Protein AF-A0A913YZK3-F1 (afdb_monomer_lite)

Radius of gyration: 17.24 Å; chains: 1; bounding box: 35×58×46 Å

Structure (mmCIF, N/CA/C/O backbone):
data_AF-A0A913YZK3-F1
#
_entry.id   AF-A0A913YZK3-F1
#
loop_
_atom_site.group_PDB
_atom_site.id
_atom_site.type_symbol
_atom_site.label_atom_id
_atom_site.label_alt_id
_atom_site.label_comp_id
_atom_site.label_asym_id
_atom_site.label_entity_id
_atom_site.label_seq_id
_atom_site.pdbx_PDB_ins_code
_atom_site.Cartn_x
_atom_site.Cartn_y
_atom_site.Cartn_z
_atom_site.occupancy
_atom_site.B_iso_or_equiv
_atom_site.auth_seq_id
_atom_site.auth_comp_id
_atom_site.auth_asym_id
_atom_site.auth_atom_id
_atom_site.pdbx_PDB_model_num
ATOM 1 N N . MET A 1 1 ? -5.418 -43.910 9.757 1.00 40.75 1 MET A N 1
ATOM 2 C CA . MET A 1 1 ? -5.438 -42.718 10.631 1.00 40.75 1 MET A CA 1
ATOM 3 C C . MET A 1 1 ? -5.666 -41.509 9.746 1.00 40.75 1 MET A C 1
ATOM 5 O O . MET A 1 1 ? -4.874 -41.299 8.840 1.00 40.75 1 MET A O 1
ATOM 9 N N . THR A 1 2 ? -6.761 -40.781 9.947 1.00 45.03 2 THR A N 1
ATOM 10 C CA . THR A 1 2 ? -7.134 -39.631 9.112 1.00 45.03 2 THR A CA 1
ATOM 11 C C . THR A 1 2 ? -6.826 -38.362 9.894 1.00 45.03 2 THR A C 1
ATOM 13 O O . THR A 1 2 ? -7.430 -38.126 10.938 1.00 45.03 2 THR A O 1
ATOM 16 N N . LEU A 1 3 ? -5.855 -37.578 9.426 1.00 44.91 3 LEU A N 1
ATOM 17 C CA . LEU A 1 3 ? -5.550 -36.268 9.993 1.00 44.91 3 LEU A CA 1
ATOM 18 C C . LEU A 1 3 ? -6.554 -35.259 9.424 1.00 44.91 3 LEU A C 1
ATOM 20 O O . LEU A 1 3 ? -6.509 -34.939 8.238 1.00 44.91 3 LEU A O 1
ATOM 24 N N . LEU A 1 4 ? -7.481 -34.782 10.254 1.00 38.94 4 LEU A N 1
ATOM 25 C CA . LEU A 1 4 ? -8.390 -33.703 9.878 1.00 38.94 4 LEU A CA 1
ATOM 26 C C . LEU A 1 4 ? -7.681 -32.362 10.112 1.00 38.94 4 LEU A C 1
ATOM 28 O O . LEU A 1 4 ? -7.715 -31.822 11.216 1.00 38.94 4 LEU A O 1
ATOM 32 N N . LEU A 1 5 ? -7.043 -31.821 9.075 1.00 45.03 5 LEU A N 1
ATOM 33 C CA . LEU A 1 5 ? -6.608 -30.426 9.070 1.00 45.03 5 LEU A CA 1
ATOM 34 C C . LEU A 1 5 ? -7.840 -29.550 8.812 1.00 45.03 5 LEU A C 1
ATOM 36 O O . LEU A 1 5 ? -8.262 -29.378 7.672 1.00 45.03 5 LEU A O 1
ATOM 40 N N . ARG A 1 6 ? -8.456 -29.027 9.877 1.00 43.47 6 ARG A N 1
ATOM 41 C CA . ARG A 1 6 ? -9.344 -27.863 9.751 1.00 43.47 6 ARG A CA 1
ATOM 42 C C . ARG A 1 6 ? -8.447 -26.654 9.614 1.00 43.47 6 ARG A C 1
ATOM 44 O O . ARG A 1 6 ? -7.559 -26.479 10.445 1.00 43.47 6 ARG A O 1
ATOM 51 N N . ASN A 1 7 ? -8.654 -25.848 8.585 1.00 46.03 7 ASN A N 1
ATOM 52 C CA . ASN A 1 7 ? -7.930 -24.599 8.524 1.00 46.03 7 ASN A CA 1
ATOM 53 C C . ASN A 1 7 ? -8.467 -23.661 9.630 1.00 46.03 7 ASN A C 1
ATOM 55 O O . ASN A 1 7 ? -9.652 -23.680 9.979 1.00 46.03 7 ASN A O 1
ATOM 59 N N . LEU A 1 8 ? -7.529 -23.021 10.327 1.00 56.69 8 LEU A N 1
ATOM 60 C CA . LEU A 1 8 ? -7.748 -22.306 11.588 1.00 56.69 8 LEU A CA 1
ATOM 61 C C . LEU A 1 8 ? -7.656 -20.789 11.391 1.00 56.69 8 LEU A C 1
ATOM 63 O O . LEU A 1 8 ? -7.590 -20.050 12.377 1.00 56.69 8 LEU A O 1
ATOM 67 N N . GLN A 1 9 ? -7.593 -20.307 10.146 1.00 53.72 9 GLN A N 1
ATOM 68 C CA . GLN A 1 9 ? -7.510 -18.874 9.908 1.00 53.72 9 GLN A CA 1
ATOM 69 C C . GLN A 1 9 ? -8.821 -18.199 10.317 1.00 53.72 9 GLN A C 1
ATOM 71 O O . GLN A 1 9 ? -9.916 -18.561 9.890 1.00 53.72 9 GLN A O 1
ATOM 76 N N . LYS A 1 10 ? -8.693 -17.193 11.183 1.00 57.22 10 LYS A N 1
ATOM 77 C CA . LYS A 1 10 ? -9.805 -16.336 11.588 1.00 57.22 10 LYS A CA 1
ATOM 78 C C . LYS A 1 10 ? -10.278 -15.523 10.380 1.00 57.22 10 LYS A C 1
ATOM 80 O O . LYS A 1 10 ? -9.455 -14.963 9.657 1.00 57.22 10 LYS A O 1
ATOM 85 N N . SER A 1 11 ? -11.593 -15.447 10.178 1.00 62.12 11 SER A N 1
ATOM 86 C CA . SER A 1 11 ? -12.197 -14.612 9.139 1.00 62.12 11 SER A CA 1
ATOM 87 C C . SER A 1 11 ? -12.077 -13.134 9.507 1.00 62.12 11 SER A C 1
ATOM 89 O O . SER A 1 11 ? -12.539 -12.740 10.578 1.00 62.12 11 SER A O 1
ATOM 91 N N . VAL A 1 12 ? -11.516 -12.335 8.600 1.00 66.94 12 VAL A N 1
ATOM 92 C CA . VAL A 1 12 ? -11.386 -10.879 8.749 1.00 66.94 12 VAL A CA 1
ATOM 93 C C . VAL A 1 12 ? -12.418 -10.192 7.866 1.00 66.94 12 VAL A C 1
ATOM 95 O O . VAL A 1 12 ? -12.502 -10.491 6.674 1.00 66.94 12 VAL A O 1
ATOM 98 N N . THR A 1 13 ? -13.198 -9.277 8.437 1.00 76.50 13 THR A N 1
ATOM 99 C CA . THR A 1 13 ? -14.142 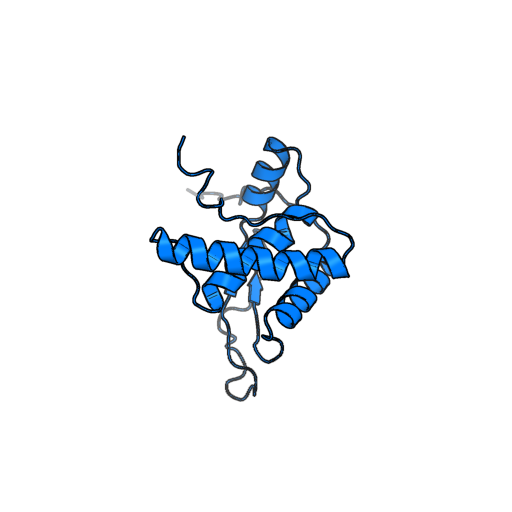-8.428 7.698 1.00 76.50 13 THR A CA 1
ATOM 100 C C . THR A 1 13 ? -13.524 -7.059 7.449 1.00 76.50 13 THR A C 1
ATOM 102 O O . THR A 1 13 ? -13.037 -6.437 8.388 1.00 76.50 13 THR A O 1
ATOM 105 N N . PHE A 1 14 ? -13.563 -6.596 6.204 1.00 78.94 14 PHE A N 1
ATOM 106 C CA . PHE A 1 14 ? -13.100 -5.275 5.774 1.00 78.94 14 PHE A CA 1
ATOM 107 C C . PHE A 1 14 ? -13.863 -4.863 4.511 1.00 78.94 14 PHE A C 1
ATOM 109 O O . PHE A 1 14 ? -14.499 -5.704 3.860 1.00 78.94 14 PHE A O 1
ATOM 116 N N . ASP A 1 15 ? -13.808 -3.584 4.155 1.00 83.56 15 ASP A N 1
ATOM 117 C CA . ASP A 1 15 ? -14.534 -3.066 2.998 1.00 83.56 15 ASP A CA 1
ATOM 118 C C . ASP A 1 15 ? -13.747 -3.319 1.697 1.00 83.56 15 ASP A C 1
ATOM 120 O O . ASP A 1 15 ? -12.786 -2.628 1.354 1.00 83.56 15 ASP A O 1
ATOM 124 N N . LEU A 1 16 ? -14.146 -4.359 0.955 1.00 81.81 16 LEU A N 1
ATOM 125 C CA . LEU A 1 16 ? -13.510 -4.721 -0.314 1.00 81.81 16 LEU A CA 1
ATOM 126 C C . LEU A 1 16 ? -13.686 -3.644 -1.410 1.00 81.81 16 LEU A C 1
ATOM 128 O O . LEU A 1 16 ? -12.711 -3.368 -2.116 1.00 81.81 16 LEU A O 1
ATOM 132 N N . PRO A 1 17 ? -14.875 -3.040 -1.613 1.00 85.69 17 PRO A N 1
ATOM 133 C CA . PRO A 1 17 ? -15.020 -1.857 -2.462 1.00 85.69 17 PRO A CA 1
ATOM 134 C C . PRO A 1 17 ? -14.075 -0.706 -2.098 1.00 85.69 17 PRO A C 1
ATOM 136 O O . PRO A 1 17 ? -13.437 -0.164 -3.003 1.00 85.69 17 PRO A O 1
ATOM 139 N N . LYS A 1 18 ? -13.941 -0.374 -0.806 1.00 87.50 18 LYS A N 1
ATOM 140 C CA . LYS A 1 18 ? -13.016 0.658 -0.313 1.00 87.50 18 LYS A CA 1
ATOM 141 C C . LYS A 1 18 ? -11.577 0.291 -0.657 1.00 87.50 18 LYS A C 1
ATOM 143 O O . LYS A 1 18 ? -10.921 1.049 -1.358 1.00 87.50 18 LYS A O 1
ATOM 148 N N . LEU A 1 19 ? -11.138 -0.925 -0.323 1.00 87.75 19 LEU A N 1
ATOM 149 C CA . LEU A 1 19 ? -9.794 -1.406 -0.654 1.00 87.75 19 LEU A CA 1
ATOM 150 C C . LEU A 1 19 ? -9.497 -1.311 -2.159 1.00 87.75 19 LEU A C 1
ATOM 152 O O . LEU A 1 19 ? -8.413 -0.894 -2.560 1.00 87.75 19 LEU A O 1
ATOM 156 N N . LYS A 1 20 ? -10.456 -1.672 -3.020 1.00 87.12 20 LYS A N 1
ATOM 157 C CA . LYS A 1 20 ? -10.299 -1.533 -4.477 1.00 87.12 20 LYS A CA 1
ATOM 158 C C . LYS A 1 20 ? -10.167 -0.072 -4.906 1.00 87.12 20 LYS A C 1
ATOM 160 O O . LYS A 1 20 ? -9.368 0.222 -5.796 1.00 87.12 20 LYS A O 1
ATOM 165 N N . ALA A 1 21 ? -10.952 0.829 -4.321 1.00 90.44 21 ALA A N 1
ATOM 166 C CA . ALA A 1 21 ? -10.849 2.259 -4.592 1.00 90.44 21 ALA A CA 1
ATOM 167 C C . ALA A 1 21 ? -9.478 2.799 -4.160 1.00 90.44 21 ALA A C 1
ATOM 169 O O . ALA A 1 21 ? -8.818 3.471 -4.954 1.00 90.44 21 ALA A O 1
ATOM 170 N N . ASP A 1 22 ? -9.019 2.409 -2.972 1.00 91.62 22 ASP A N 1
ATOM 171 C CA . ASP A 1 22 ? -7.733 2.808 -2.407 1.00 91.62 22 ASP A CA 1
ATOM 172 C C . ASP A 1 22 ? -6.576 2.305 -3.277 1.00 91.62 22 ASP A C 1
ATOM 174 O O . ASP A 1 22 ? -5.718 3.089 -3.674 1.00 91.62 22 ASP A O 1
ATOM 178 N N . ILE A 1 23 ? -6.588 1.030 -3.686 1.00 92.12 23 ILE A N 1
ATOM 179 C CA . ILE A 1 23 ? -5.588 0.461 -4.606 1.00 92.12 23 ILE A CA 1
ATOM 180 C C . ILE A 1 23 ? -5.556 1.233 -5.930 1.00 92.12 23 ILE A C 1
ATOM 182 O O . ILE A 1 23 ? -4.480 1.566 -6.429 1.00 92.12 23 ILE A O 1
ATOM 186 N N . ASN A 1 24 ? -6.716 1.542 -6.512 1.00 91.81 24 ASN A N 1
ATOM 187 C CA . ASN A 1 24 ? -6.777 2.297 -7.764 1.00 91.81 24 ASN A CA 1
ATOM 188 C C . ASN A 1 24 ? -6.252 3.727 -7.598 1.00 91.81 24 ASN A C 1
ATOM 190 O O . ASN A 1 24 ? -5.579 4.245 -8.491 1.00 91.81 24 ASN A O 1
ATOM 194 N N . LEU A 1 25 ? -6.526 4.362 -6.460 1.00 92.75 25 LEU A N 1
ATOM 195 C CA . LEU A 1 25 ? -5.994 5.677 -6.131 1.00 92.75 25 LEU A CA 1
ATOM 196 C C . LEU A 1 25 ? -4.470 5.636 -5.972 1.00 92.75 25 LEU A C 1
ATOM 198 O O . LEU A 1 25 ? -3.768 6.444 -6.579 1.00 92.75 25 LEU A O 1
ATOM 202 N N . LEU A 1 26 ? -3.954 4.657 -5.228 1.00 93.19 26 LEU A N 1
ATOM 203 C CA . LEU A 1 26 ? -2.522 4.454 -5.026 1.00 93.19 26 LEU A CA 1
ATOM 204 C C . LEU A 1 26 ? -1.801 4.200 -6.352 1.00 93.19 26 LEU A C 1
ATOM 206 O O . LEU A 1 26 ? -0.786 4.843 -6.615 1.00 93.19 26 LEU A O 1
ATOM 210 N N . ARG A 1 27 ? -2.361 3.358 -7.236 1.00 92.81 27 ARG A N 1
ATOM 211 C CA . ARG A 1 27 ? -1.831 3.126 -8.594 1.00 92.81 27 ARG A CA 1
ATOM 212 C C . ARG A 1 27 ? -1.701 4.422 -9.392 1.00 92.81 27 ARG A C 1
ATOM 214 O O . ARG A 1 27 ? -0.700 4.605 -10.081 1.00 92.81 27 ARG A O 1
ATOM 221 N N . ARG A 1 28 ? -2.664 5.339 -9.262 1.00 92.50 28 ARG A N 1
ATOM 222 C CA . ARG A 1 28 ? -2.606 6.660 -9.908 1.00 92.50 28 ARG A CA 1
ATOM 223 C C . ARG A 1 28 ? -1.517 7.550 -9.323 1.00 92.50 28 ARG A C 1
ATOM 225 O O . ARG A 1 28 ? -0.755 8.166 -10.063 1.00 92.50 28 ARG A O 1
ATOM 232 N N . ILE A 1 29 ? -1.394 7.584 -7.998 1.00 92.44 29 ILE A N 1
ATOM 233 C CA . ILE A 1 29 ? -0.376 8.391 -7.308 1.00 92.44 29 ILE A CA 1
ATOM 234 C C . ILE A 1 29 ? 1.038 7.946 -7.706 1.00 92.44 29 ILE A C 1
ATOM 236 O O . ILE A 1 29 ? 1.909 8.780 -7.972 1.00 92.44 29 ILE A O 1
ATOM 240 N N . VAL A 1 30 ? 1.273 6.635 -7.808 1.00 89.62 30 VAL A N 1
ATOM 241 C CA . VAL A 1 30 ? 2.585 6.099 -8.205 1.00 89.62 30 VAL A CA 1
ATOM 242 C C . VAL A 1 30 ? 2.809 6.052 -9.718 1.00 89.62 30 VAL A C 1
ATOM 244 O O . VAL A 1 30 ? 3.899 5.671 -10.137 1.00 89.62 30 VAL A O 1
ATOM 247 N N . ARG A 1 31 ? 1.836 6.488 -10.530 1.00 90.25 31 ARG A N 1
ATOM 248 C CA . ARG A 1 31 ? 1.872 6.456 -12.004 1.00 90.25 31 ARG A CA 1
ATOM 249 C C . ARG A 1 31 ? 2.029 5.045 -12.590 1.00 90.25 31 ARG A C 1
ATOM 251 O O . ARG A 1 31 ? 2.736 4.847 -13.579 1.00 90.25 31 ARG A O 1
ATOM 258 N N . ALA A 1 32 ? 1.395 4.062 -11.952 1.00 85.06 32 ALA A N 1
ATOM 259 C CA . ALA A 1 32 ? 1.395 2.657 -12.358 1.00 85.06 32 ALA A CA 1
ATOM 260 C C . ALA A 1 32 ? 0.039 2.207 -12.935 1.00 85.06 32 ALA A C 1
ATOM 262 O O . ALA A 1 32 ? -0.314 1.031 -12.881 1.00 85.06 32 ALA A O 1
ATOM 263 N N . GLU A 1 33 ? -0.749 3.121 -13.508 1.00 85.62 33 GLU A N 1
ATOM 264 C CA . GLU A 1 33 ? -2.059 2.791 -14.091 1.00 85.62 33 GLU A CA 1
ATOM 265 C C . GLU A 1 33 ? -1.957 1.863 -15.309 1.00 85.62 33 GLU A C 1
ATOM 267 O O . GLU A 1 33 ? -2.923 1.189 -15.653 1.00 85.62 33 GLU A O 1
ATOM 272 N N . ARG A 1 34 ? -0.782 1.822 -15.949 1.00 82.56 34 ARG A N 1
ATOM 273 C CA . ARG A 1 34 ? -0.471 0.953 -17.093 1.00 82.56 34 ARG A CA 1
ATOM 274 C C . ARG A 1 34 ? 0.052 -0.430 -16.704 1.00 82.56 34 ARG A C 1
ATOM 276 O O . ARG A 1 34 ? 0.489 -1.165 -17.579 1.00 82.56 34 ARG A O 1
ATOM 283 N N . TYR A 1 35 ? 0.062 -0.759 -15.419 1.00 75.75 35 TYR A N 1
ATOM 284 C CA . TYR A 1 35 ? 0.560 -2.042 -14.944 1.00 75.75 35 TYR A CA 1
ATOM 285 C C . TYR A 1 35 ? -0.535 -2.795 -14.218 1.00 75.75 35 TYR A C 1
ATOM 287 O O . TYR A 1 35 ? -1.246 -2.193 -13.408 1.00 75.75 35 TYR A O 1
ATOM 295 N N . ASP A 1 36 ? -0.657 -4.090 -14.477 1.00 72.06 36 ASP A N 1
ATOM 296 C CA . ASP A 1 36 ? -1.535 -4.949 -13.690 1.00 72.06 36 ASP A CA 1
ATOM 297 C C . ASP A 1 36 ? -0.931 -5.171 -12.295 1.00 72.06 36 ASP A C 1
ATOM 299 O O . ASP A 1 36 ? 0.285 -5.267 -12.133 1.00 72.06 36 ASP A O 1
ATOM 303 N N . LEU A 1 37 ? -1.792 -5.178 -11.272 1.00 76.25 37 LEU A N 1
ATOM 304 C CA . LEU A 1 37 ? -1.420 -5.386 -9.872 1.00 76.25 37 LEU A CA 1
ATOM 305 C C . LEU A 1 37 ? -2.389 -6.384 -9.244 1.00 76.25 37 LEU A C 1
ATOM 307 O O . LEU A 1 37 ? -3.576 -6.082 -9.070 1.00 76.25 37 LEU A O 1
ATOM 311 N N . GLY A 1 38 ? -1.871 -7.551 -8.870 1.00 78.12 38 GLY A N 1
ATOM 312 C CA . GLY A 1 38 ? -2.595 -8.533 -8.076 1.00 78.12 38 GLY A CA 1
ATOM 313 C C . GLY A 1 38 ? -2.504 -8.194 -6.590 1.00 78.12 38 GLY A C 1
ATOM 314 O O . GLY A 1 38 ? -1.424 -8.218 -6.008 1.00 78.12 38 GLY A O 1
ATOM 315 N N . VAL A 1 39 ? -3.635 -7.901 -5.940 1.00 77.44 39 VAL A N 1
ATOM 316 C CA . VAL A 1 39 ? -3.710 -7.896 -4.468 1.00 77.44 39 VAL A CA 1
ATOM 317 C C . VAL A 1 39 ? -4.518 -9.107 -4.041 1.00 77.44 39 VAL A C 1
ATOM 319 O O . VAL A 1 39 ? -5.735 -9.161 -4.236 1.00 77.44 39 VAL A O 1
ATOM 322 N N . ILE A 1 40 ? -3.825 -10.100 -3.488 1.00 76.69 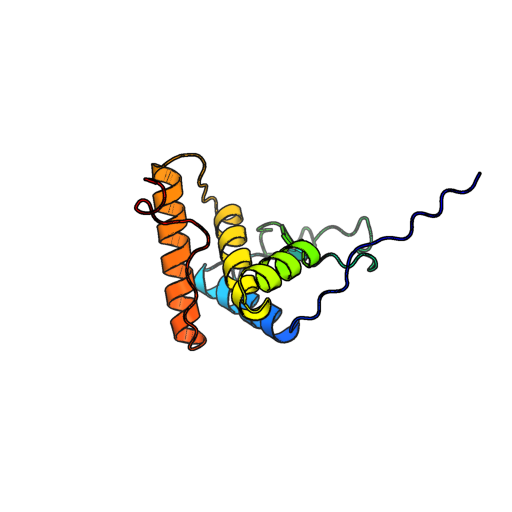40 ILE A N 1
ATOM 323 C CA . ILE A 1 40 ? -4.428 -11.365 -3.082 1.00 76.69 40 ILE A CA 1
ATOM 324 C C . ILE A 1 40 ? -4.626 -11.335 -1.569 1.00 76.69 40 ILE A C 1
ATOM 326 O O . ILE A 1 40 ? -3.694 -11.505 -0.780 1.00 76.69 40 ILE A O 1
ATOM 330 N N . CYS A 1 41 ? -5.880 -11.144 -1.166 1.00 66.12 41 CYS A N 1
ATOM 331 C CA . CYS A 1 41 ? -6.322 -11.388 0.199 1.00 66.12 41 CYS A CA 1
ATOM 332 C C . CYS A 1 41 ? -6.638 -12.879 0.325 1.00 66.12 41 CYS A C 1
ATOM 334 O O . CYS A 1 41 ? -7.674 -13.338 -0.160 1.00 66.12 41 CYS A O 1
ATOM 336 N N . MET A 1 42 ? -5.748 -13.653 0.945 1.00 56.12 42 MET A N 1
ATOM 337 C CA . MET A 1 42 ? -6.025 -15.072 1.155 1.00 56.12 42 MET A CA 1
ATOM 338 C C . MET A 1 42 ? -7.079 -15.229 2.252 1.00 56.12 42 MET A C 1
ATOM 340 O O . MET A 1 42 ? -6.820 -14.993 3.430 1.00 56.12 42 MET A O 1
ATOM 344 N N . GLN A 1 43 ? -8.280 -15.631 1.841 1.00 49.22 43 GLN A N 1
ATOM 345 C CA . GLN A 1 43 ? -9.163 -16.416 2.687 1.00 49.22 43 GLN A CA 1
ATOM 346 C C . GLN A 1 43 ? -8.756 -17.876 2.556 1.00 49.22 43 GLN A C 1
ATOM 348 O O . GLN A 1 43 ? -8.412 -18.347 1.473 1.00 49.22 43 GLN A O 1
ATOM 353 N N . ASP A 1 44 ? -8.891 -18.610 3.645 1.00 45.78 44 ASP A N 1
ATOM 354 C CA . ASP A 1 44 ? -8.528 -20.021 3.730 1.00 45.78 44 ASP A CA 1
ATOM 355 C C . ASP A 1 44 ? -9.436 -20.932 2.848 1.00 45.78 44 ASP A C 1
ATOM 357 O O . ASP A 1 44 ? -9.297 -22.151 2.796 1.00 45.78 44 ASP A O 1
ATOM 361 N N . SER A 1 45 ? -10.356 -20.349 2.073 1.00 47.09 45 SER A N 1
ATOM 362 C CA . SER A 1 45 ? -11.050 -21.023 0.978 1.00 47.09 45 SER A CA 1
ATOM 363 C C . SER A 1 45 ? -11.532 -20.029 -0.084 1.00 47.09 45 SER A C 1
ATOM 365 O O . SER A 1 45 ? -12.654 -19.535 -0.002 1.00 47.09 45 SER A O 1
ATOM 367 N N . GLN A 1 46 ? -10.735 -19.770 -1.119 1.00 37.59 46 GLN A N 1
ATOM 368 C CA . GLN A 1 46 ? -11.280 -19.467 -2.445 1.00 37.59 46 GLN A CA 1
ATOM 369 C C . GLN A 1 46 ? -10.265 -19.787 -3.542 1.00 37.59 46 GLN A C 1
ATOM 371 O O . GLN A 1 46 ? -9.097 -19.414 -3.491 1.00 37.59 46 GLN A O 1
ATOM 376 N N . SER A 1 47 ? -10.751 -20.552 -4.516 1.00 41.50 47 SER A N 1
ATOM 377 C CA . SER A 1 47 ? -10.015 -21.070 -5.659 1.00 41.50 47 SER A CA 1
ATOM 378 C C . SER A 1 47 ? -9.488 -19.925 -6.524 1.00 41.50 47 SER A C 1
ATOM 380 O O . SER A 1 47 ? -10.218 -19.371 -7.341 1.00 41.50 47 SER A O 1
ATOM 382 N N . LEU A 1 48 ? -8.191 -19.641 -6.432 1.00 47.81 48 LEU A N 1
ATOM 383 C CA . LEU A 1 48 ? -7.450 -19.262 -7.631 1.00 47.81 48 LEU A CA 1
ATOM 384 C C . LEU A 1 48 ? -7.542 -20.468 -8.575 1.00 47.81 48 LEU A C 1
ATOM 386 O O . LEU A 1 48 ? -7.369 -21.597 -8.121 1.00 47.81 48 LEU A O 1
ATOM 390 N N . ALA A 1 49 ? -7.899 -20.281 -9.845 1.00 49.25 49 ALA A N 1
ATOM 391 C CA . ALA A 1 49 ? -7.815 -21.374 -10.811 1.00 49.25 49 ALA A CA 1
ATOM 392 C C . ALA A 1 49 ? -6.321 -21.609 -11.099 1.00 49.25 49 ALA A C 1
ATOM 394 O O . ALA A 1 49 ? -5.694 -20.738 -11.710 1.00 49.25 49 ALA A O 1
ATOM 395 N N . PRO A 1 50 ? -5.717 -22.717 -10.634 1.00 54.22 50 PRO A N 1
ATOM 396 C CA . PRO A 1 50 ? -4.306 -22.967 -10.882 1.00 54.22 50 PRO A CA 1
ATOM 397 C C . PRO A 1 50 ? -4.044 -23.049 -12.392 1.00 54.22 50 PRO A C 1
ATOM 399 O O . PRO A 1 50 ? -4.803 -23.674 -13.130 1.00 54.22 50 PRO A O 1
ATOM 402 N N . GLY A 1 51 ? -2.961 -22.416 -12.847 1.00 56.81 51 GLY A N 1
ATOM 403 C CA . GLY A 1 51 ? -2.489 -22.518 -14.232 1.00 56.81 51 GLY A CA 1
ATOM 404 C C . GLY A 1 51 ? -3.044 -21.488 -15.221 1.00 56.81 51 GLY A C 1
ATOM 405 O O . GLY A 1 51 ? -2.759 -21.603 -16.411 1.00 56.81 51 GLY A O 1
ATOM 406 N N . ARG A 1 52 ? -3.798 -20.472 -14.779 1.00 51.69 52 ARG A N 1
ATOM 407 C CA . ARG A 1 52 ? -4.185 -19.352 -15.651 1.00 51.69 52 ARG A CA 1
ATOM 408 C C . ARG A 1 52 ? -3.132 -18.245 -15.574 1.00 51.69 52 ARG A C 1
ATOM 410 O O . ARG A 1 52 ? -3.076 -17.521 -14.588 1.00 51.69 52 ARG A O 1
ATOM 417 N N . LEU A 1 53 ? -2.289 -18.155 -16.599 1.00 53.31 53 LEU A N 1
ATOM 418 C CA . LEU A 1 53 ? -1.315 -17.072 -16.739 1.00 53.31 53 LEU A CA 1
ATOM 419 C C . LEU A 1 53 ? -2.007 -15.781 -17.221 1.00 53.31 53 LEU A C 1
ATOM 421 O O . LEU A 1 53 ? -3.044 -15.878 -17.891 1.00 53.31 53 LEU A O 1
ATOM 425 N N . PRO A 1 54 ? -1.460 -14.594 -16.892 1.00 55.94 54 PRO A N 1
ATOM 426 C CA . PRO A 1 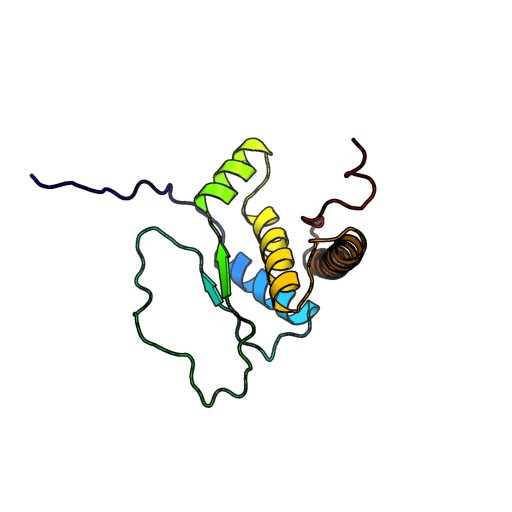54 ? -1.870 -13.328 -17.498 1.00 55.94 54 PRO A CA 1
ATOM 427 C C . PRO A 1 54 ? -1.811 -13.410 -19.028 1.00 55.94 54 PRO A C 1
ATOM 429 O O . PRO A 1 54 ? -1.028 -14.192 -19.572 1.00 55.94 54 PRO A O 1
ATOM 432 N N . ASP A 1 55 ? -2.639 -12.623 -19.721 1.00 57.88 55 ASP A N 1
ATOM 433 C CA . ASP A 1 55 ? -2.614 -12.571 -21.185 1.00 57.88 55 ASP A CA 1
ATOM 434 C C . ASP A 1 55 ? -1.219 -12.119 -21.661 1.00 57.88 55 ASP A C 1
ATOM 436 O O . ASP A 1 55 ? -0.826 -10.987 -21.367 1.00 57.88 55 ASP A O 1
ATOM 440 N N . PRO A 1 56 ? -0.457 -12.964 -22.384 1.00 54.09 56 PRO A N 1
ATOM 441 C CA . PRO A 1 56 ? 0.871 -12.598 -22.871 1.00 54.09 56 PRO A CA 1
ATOM 442 C C . PRO A 1 56 ? 0.845 -11.454 -23.897 1.00 54.09 56 PRO A C 1
ATOM 444 O O . PRO A 1 56 ? 1.904 -10.927 -24.231 1.00 54.09 56 PRO A O 1
ATOM 447 N N . TRP A 1 57 ? -0.338 -11.073 -24.393 1.00 57.44 57 TRP A N 1
ATOM 448 C CA . TRP A 1 57 ? -0.552 -9.958 -25.318 1.00 57.44 57 TRP A CA 1
ATOM 449 C C . TRP A 1 57 ? -1.161 -8.720 -24.650 1.00 57.44 57 TRP A C 1
ATOM 451 O O . TRP A 1 57 ? -1.592 -7.804 -25.350 1.00 57.44 57 TRP A O 1
ATOM 461 N N . SER A 1 58 ? -1.212 -8.676 -23.315 1.00 62.25 58 SER A N 1
ATOM 462 C CA . SER A 1 58 ? -1.586 -7.463 -22.591 1.00 62.25 58 SER A CA 1
ATOM 463 C C . SER A 1 58 ? -0.572 -6.349 -22.873 1.00 62.25 58 SER A C 1
ATOM 465 O O . SER A 1 58 ? 0.631 -6.535 -22.700 1.00 62.25 58 SER A O 1
ATOM 467 N N . ASP A 1 59 ? -1.056 -5.163 -23.251 1.00 60.16 59 ASP A N 1
ATOM 468 C CA . ASP A 1 59 ? -0.232 -3.945 -23.330 1.00 60.16 59 ASP A CA 1
ATOM 469 C C . ASP A 1 59 ? 0.195 -3.436 -21.932 1.00 60.16 59 ASP A C 1
ATOM 471 O O . ASP A 1 59 ? 0.903 -2.430 -21.816 1.00 60.16 59 ASP A O 1
ATOM 475 N N . LEU A 1 60 ? -0.259 -4.098 -20.860 1.00 55.53 60 LEU A N 1
ATOM 476 C CA . LEU A 1 60 ? 0.076 -3.786 -19.476 1.00 55.53 60 LEU A CA 1
ATOM 477 C C . LEU A 1 60 ? 1.247 -4.658 -19.023 1.00 55.53 60 LEU A C 1
ATOM 479 O O . LEU A 1 60 ? 1.202 -5.884 -19.103 1.00 55.53 60 LEU A O 1
ATOM 483 N N . ALA A 1 61 ? 2.298 -4.019 -18.516 1.00 63.38 61 ALA A N 1
ATOM 484 C CA . ALA A 1 61 ? 3.404 -4.739 -17.901 1.00 63.38 61 ALA A CA 1
ATOM 485 C C . ALA A 1 61 ? 2.997 -5.229 -16.502 1.00 63.38 61 ALA A C 1
ATOM 487 O O . ALA A 1 61 ? 2.304 -4.531 -15.761 1.00 63.38 61 ALA A O 1
ATOM 488 N N . ASP A 1 62 ? 3.432 -6.430 -16.139 1.00 68.94 62 ASP A N 1
ATOM 489 C CA . ASP A 1 62 ? 3.179 -7.004 -14.819 1.00 68.94 62 ASP A CA 1
ATOM 490 C C . ASP A 1 62 ? 4.049 -6.298 -13.765 1.00 68.94 62 ASP A C 1
ATOM 492 O O . ASP A 1 62 ? 5.280 -6.322 -13.855 1.00 68.94 62 ASP A O 1
ATOM 496 N N . LEU A 1 63 ? 3.419 -5.626 -12.793 1.00 76.38 63 LEU A N 1
ATOM 497 C CA . LEU A 1 63 ? 4.127 -5.012 -11.664 1.00 76.38 63 LEU A CA 1
ATOM 498 C C . LEU A 1 63 ? 4.434 -6.036 -10.559 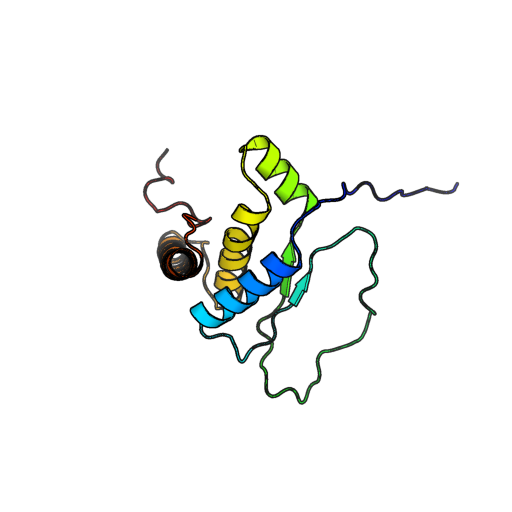1.00 76.38 63 LEU A C 1
ATOM 500 O O . LEU A 1 63 ? 5.339 -5.806 -9.758 1.00 76.38 63 LEU A O 1
ATOM 504 N N . GLY A 1 64 ? 3.707 -7.154 -10.525 1.00 76.75 64 GLY A N 1
ATOM 505 C CA . GLY A 1 64 ? 3.801 -8.207 -9.522 1.00 76.75 64 GLY A CA 1
ATOM 506 C C . GLY A 1 64 ? 2.616 -8.253 -8.553 1.00 76.75 64 GLY A C 1
ATOM 507 O O . GLY A 1 64 ? 1.607 -7.559 -8.702 1.00 76.75 64 GLY A O 1
ATOM 508 N N . ASP A 1 65 ? 2.766 -9.088 -7.524 1.00 82.00 65 ASP A N 1
ATOM 509 C CA . ASP A 1 65 ? 1.714 -9.418 -6.562 1.00 82.00 65 ASP A CA 1
ATOM 510 C C . ASP A 1 65 ? 2.013 -8.887 -5.152 1.00 82.00 65 ASP A C 1
ATOM 512 O O . ASP A 1 65 ? 3.152 -8.914 -4.679 1.00 82.00 65 ASP A O 1
ATOM 516 N N . ILE A 1 66 ? 0.961 -8.484 -4.434 1.00 83.94 66 ILE A N 1
ATOM 517 C CA . ILE A 1 66 ? 0.996 -8.197 -2.994 1.00 83.94 66 ILE A CA 1
ATOM 518 C C . ILE A 1 66 ? 0.139 -9.234 -2.263 1.00 83.94 66 ILE A C 1
ATOM 520 O O . ILE A 1 66 ? -1.073 -9.334 -2.476 1.00 83.94 66 ILE A O 1
ATOM 524 N N . PHE A 1 67 ? 0.771 -9.973 -1.352 1.00 84.12 67 PHE A N 1
ATOM 525 C CA . PHE A 1 67 ? 0.112 -10.947 -0.484 1.00 84.12 67 PHE A CA 1
ATOM 526 C C . PHE A 1 67 ? -0.132 -10.342 0.896 1.00 84.12 67 PHE A C 1
ATOM 528 O O . PHE A 1 67 ? 0.806 -9.911 1.566 1.00 84.12 67 PHE A O 1
ATOM 535 N N . LEU A 1 68 ? -1.392 -10.337 1.338 1.00 86.12 68 LEU A N 1
ATOM 536 C CA . LEU A 1 68 ? -1.785 -9.761 2.624 1.00 86.12 68 LEU A CA 1
ATOM 537 C C . LEU A 1 68 ? -2.274 -10.848 3.583 1.00 86.12 68 LEU A C 1
ATOM 539 O O . LEU A 1 68 ? -3.305 -11.488 3.362 1.00 86.12 68 LEU A O 1
ATOM 543 N N . GLY A 1 69 ? -1.547 -11.026 4.687 1.00 86.12 69 GLY A N 1
ATOM 544 C CA . GLY A 1 69 ? -1.943 -11.897 5.792 1.00 86.12 69 GLY A CA 1
ATOM 545 C C . GLY A 1 69 ? -3.033 -11.249 6.642 1.00 86.12 69 GLY A C 1
ATOM 546 O O . GLY A 1 69 ? -2.746 -10.728 7.716 1.00 86.12 69 GLY A O 1
ATOM 547 N N . MET A 1 70 ? -4.281 -11.273 6.172 1.00 84.94 70 MET A N 1
ATOM 548 C CA . MET A 1 70 ? -5.380 -10.521 6.795 1.00 84.94 70 MET A CA 1
ATOM 549 C C . MET A 1 70 ? -5.587 -10.848 8.277 1.00 84.94 70 MET A C 1
ATOM 551 O O . MET A 1 70 ? -5.789 -9.937 9.073 1.00 84.94 70 MET A O 1
ATOM 555 N N . SER A 1 71 ? -5.480 -12.121 8.671 1.00 77.00 71 SER A N 1
ATOM 556 C CA . SER A 1 71 ? -5.629 -12.540 10.073 1.00 77.00 71 SER A CA 1
ATOM 557 C C . SER A 1 71 ? -4.572 -11.923 10.992 1.00 77.00 71 SER A C 1
ATOM 559 O O . SER A 1 71 ? -4.881 -11.544 12.121 1.00 77.00 71 SER A O 1
ATOM 561 N N . TYR A 1 72 ? -3.340 -11.783 10.498 1.00 84.81 72 TYR A N 1
ATOM 562 C CA . TYR A 1 72 ? -2.258 -11.113 11.211 1.00 84.81 72 TYR A CA 1
ATOM 563 C C . TYR A 1 72 ? -2.505 -9.605 11.300 1.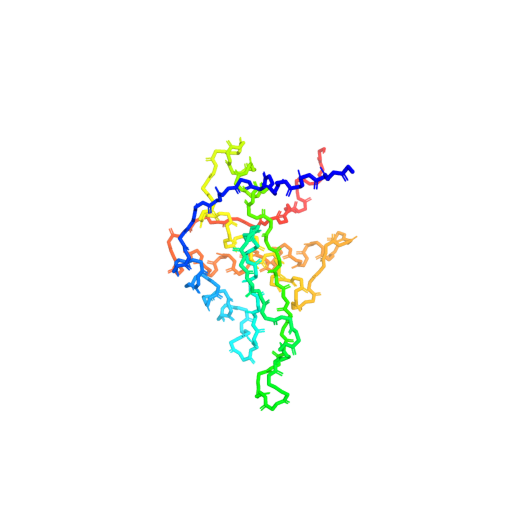00 84.81 72 TYR A C 1
ATOM 565 O O . TYR A 1 72 ? -2.383 -9.032 12.380 1.00 84.81 72 TYR A O 1
ATOM 573 N N . ILE A 1 73 ? -2.919 -8.978 10.193 1.00 87.75 73 ILE A N 1
ATOM 574 C CA . ILE A 1 73 ? -3.240 -7.543 10.148 1.00 87.75 73 ILE A CA 1
ATOM 575 C C . ILE A 1 73 ? -4.352 -7.220 11.148 1.00 87.75 73 ILE A C 1
ATOM 577 O O . ILE A 1 73 ? -4.192 -6.307 11.950 1.00 87.75 73 ILE A O 1
ATOM 581 N N . GLN A 1 74 ? -5.432 -8.006 11.170 1.00 86.88 74 GLN A N 1
ATOM 582 C CA . GLN A 1 74 ? -6.513 -7.834 12.141 1.00 86.88 74 GLN A CA 1
ATOM 583 C C . GLN A 1 74 ? -6.008 -7.970 13.578 1.00 86.88 74 GLN A C 1
ATOM 585 O O . GLN A 1 74 ? -6.310 -7.122 14.411 1.00 86.88 74 GLN A O 1
ATOM 590 N N . GLN A 1 75 ? -5.215 -9.005 13.870 1.00 85.44 75 GLN A N 1
ATOM 591 C CA . GLN A 1 75 ? -4.674 -9.202 15.213 1.00 85.44 75 GLN A CA 1
ATOM 592 C C . GLN A 1 75 ? -3.785 -8.031 15.654 1.00 85.44 75 GLN A C 1
ATOM 594 O O . GLN A 1 75 ? -3.777 -7.680 16.832 1.00 85.44 75 GLN A O 1
ATOM 599 N N . GLN A 1 76 ? -3.021 -7.442 14.734 1.00 88.94 76 GLN A N 1
ATOM 600 C CA . GLN A 1 76 ? -2.197 -6.276 15.030 1.00 88.94 76 GLN A CA 1
ATOM 601 C C . GLN A 1 76 ? -3.061 -5.026 15.251 1.00 88.94 76 GLN A C 1
ATOM 603 O O . GLN A 1 76 ? -2.856 -4.317 16.230 1.00 88.94 76 GLN A O 1
ATOM 608 N N . CYS A 1 77 ? -4.095 -4.826 14.431 1.00 91.31 77 CYS A N 1
ATOM 609 C CA . CYS A 1 77 ? -5.053 -3.730 14.594 1.00 91.31 77 CYS A CA 1
ATOM 610 C C . CYS A 1 77 ? -5.782 -3.791 15.947 1.00 91.31 77 CYS A C 1
ATOM 612 O O . CYS A 1 77 ? -5.909 -2.781 16.632 1.00 91.31 77 CYS A O 1
ATOM 614 N N . GLU A 1 78 ? -6.192 -4.989 16.380 1.00 91.56 78 GLU A N 1
ATOM 615 C CA . GLU A 1 78 ? -6.805 -5.216 17.697 1.00 91.56 78 GLU A CA 1
ATOM 616 C C . GLU A 1 78 ? -5.866 -4.844 18.858 1.00 91.56 78 GLU A C 1
ATOM 618 O O . GLU A 1 78 ? -6.326 -4.323 19.872 1.00 91.56 78 GLU A O 1
ATOM 623 N N . LYS A 1 79 ? -4.555 -5.097 18.722 1.00 91.75 79 LYS A N 1
ATOM 624 C CA . LYS A 1 79 ? -3.551 -4.735 19.739 1.00 91.75 79 LYS A CA 1
ATOM 625 C C . LYS A 1 79 ? -3.282 -3.236 19.780 1.00 91.75 79 LYS A C 1
ATOM 627 O O . LYS A 1 79 ? -3.151 -2.678 20.865 1.00 91.75 79 LYS A O 1
ATOM 632 N N . ASP A 1 80 ? -3.207 -2.612 18.611 1.00 89.19 80 ASP A N 1
ATOM 633 C CA . ASP A 1 80 ? -2.832 -1.204 18.470 1.00 89.19 80 ASP A CA 1
ATOM 634 C C . ASP A 1 80 ? -4.046 -0.263 18.575 1.00 89.19 80 ASP A C 1
ATOM 636 O O . ASP A 1 80 ? -3.890 0.956 18.599 1.00 89.19 80 ASP A O 1
ATOM 640 N N . GLY A 1 81 ? -5.262 -0.818 18.657 1.00 90.75 81 GLY A N 1
ATOM 641 C CA . GLY A 1 81 ? -6.510 -0.056 18.717 1.00 90.75 81 GLY A CA 1
ATOM 642 C C . GLY A 1 81 ? -6.835 0.672 17.411 1.00 90.75 81 GLY A C 1
ATOM 643 O O . GLY A 1 81 ? -7.491 1.713 17.437 1.00 90.75 81 GLY A O 1
ATOM 644 N N . THR A 1 82 ? -6.358 0.155 16.279 1.00 91.25 82 THR A N 1
ATOM 645 C CA . THR A 1 82 ? -6.537 0.742 14.945 1.00 91.25 82 THR A CA 1
ATOM 646 C C . THR A 1 82 ? -7.576 -0.025 14.129 1.00 91.25 82 THR A C 1
ATOM 648 O O . THR A 1 82 ? -7.965 -1.144 14.468 1.00 91.25 82 THR A O 1
ATOM 651 N N . ASN A 1 83 ? -8.067 0.583 13.046 1.00 91.50 83 ASN A N 1
ATOM 652 C CA . ASN A 1 83 ? -8.970 -0.080 12.111 1.00 91.50 83 ASN A CA 1
ATOM 653 C C . ASN A 1 83 ? -8.175 -0.700 10.952 1.00 91.50 83 ASN A C 1
ATOM 655 O O . ASN A 1 83 ? -7.301 -0.059 10.367 1.00 91.50 83 ASN A O 1
ATOM 659 N N . VAL A 1 84 ? -8.533 -1.929 10.576 1.00 89.75 84 VAL A N 1
ATOM 660 C CA . VAL A 1 84 ? -7.995 -2.627 9.402 1.00 89.75 84 VAL A CA 1
ATOM 661 C C . VAL A 1 84 ? -8.126 -1.767 8.142 1.00 89.75 84 VAL A C 1
ATOM 663 O O . VAL A 1 84 ? -7.173 -1.676 7.370 1.00 89.75 84 VAL A O 1
ATOM 666 N N . ASP A 1 85 ? -9.259 -1.085 7.960 1.00 91.06 85 ASP A N 1
ATOM 667 C CA . ASP A 1 85 ? -9.514 -0.251 6.779 1.00 91.06 85 ASP A CA 1
ATOM 668 C C . ASP A 1 85 ? -8.609 0.994 6.692 1.00 91.06 85 ASP A C 1
ATOM 670 O O . ASP A 1 85 ? -8.520 1.598 5.622 1.00 91.06 85 ASP A O 1
ATOM 674 N N . ASP A 1 86 ? -7.963 1.392 7.791 1.00 90.06 86 ASP A N 1
ATOM 675 C CA . ASP A 1 86 ? -7.016 2.516 7.831 1.00 90.06 86 ASP A CA 1
ATOM 676 C C . ASP A 1 86 ? -5.568 2.030 7.672 1.00 90.06 86 ASP A C 1
ATOM 678 O O . ASP A 1 86 ? -4.705 2.740 7.155 1.00 90.06 86 ASP A O 1
ATOM 682 N N . VAL A 1 87 ? -5.299 0.785 8.072 1.00 92.31 87 VAL A N 1
ATOM 683 C CA . VAL A 1 87 ? -3.981 0.146 7.972 1.00 92.31 87 VAL A CA 1
ATOM 684 C C . VAL A 1 87 ? -3.722 -0.408 6.566 1.00 92.31 87 VAL A C 1
ATOM 686 O O . VAL A 1 87 ? -2.589 -0.363 6.080 1.00 92.31 87 VAL A O 1
ATOM 689 N N . LEU A 1 88 ? -4.753 -0.904 5.877 1.00 93.62 88 LEU A N 1
ATOM 690 C CA . LEU A 1 88 ? -4.616 -1.503 4.547 1.00 93.62 88 LEU A CA 1
ATOM 691 C C . LEU A 1 88 ? -3.948 -0.577 3.510 1.00 93.62 88 LEU A C 1
ATOM 693 O O . LEU A 1 88 ? -3.003 -1.038 2.864 1.00 93.62 88 LEU A O 1
ATOM 697 N N . PRO A 1 89 ? -4.331 0.708 3.360 1.00 94.38 89 PRO A N 1
ATOM 698 C CA . PRO A 1 89 ? -3.667 1.605 2.412 1.00 94.38 89 PRO A CA 1
ATOM 699 C C . PRO A 1 89 ? -2.176 1.805 2.716 1.00 94.38 89 PRO A C 1
ATOM 701 O O . PRO A 1 89 ? -1.371 1.925 1.792 1.00 94.38 89 PRO A O 1
ATOM 704 N N . VAL A 1 90 ? -1.786 1.789 3.996 1.00 95.12 90 VAL A N 1
ATOM 705 C CA . VAL A 1 90 ? -0.384 1.912 4.428 1.00 95.12 90 VAL A CA 1
ATOM 706 C C . VAL A 1 90 ? 0.420 0.674 4.025 1.00 95.12 90 VAL A C 1
ATOM 708 O O . VAL A 1 90 ? 1.472 0.804 3.398 1.00 95.12 90 VAL A O 1
ATOM 711 N N . ILE A 1 91 ? -0.095 -0.529 4.303 1.00 94.12 91 ILE A N 1
ATOM 712 C CA . ILE A 1 91 ? 0.572 -1.792 3.938 1.00 94.12 91 ILE A CA 1
ATOM 713 C C . ILE A 1 91 ? 0.653 -1.950 2.415 1.00 94.12 91 ILE A C 1
ATOM 715 O O . ILE A 1 91 ? 1.691 -2.346 1.884 1.00 94.12 91 ILE A O 1
ATOM 719 N N . VAL A 1 92 ? -0.417 -1.608 1.689 1.00 94.81 92 VAL A N 1
ATOM 720 C CA . VAL A 1 92 ? -0.419 -1.643 0.219 1.00 94.81 92 VAL A CA 1
ATOM 721 C C . VAL A 1 92 ? 0.588 -0.641 -0.345 1.00 94.81 92 VAL A C 1
ATOM 723 O O . VAL A 1 92 ? 1.318 -0.981 -1.272 1.00 94.81 92 VAL A O 1
ATOM 726 N N . THR A 1 93 ? 0.683 0.564 0.225 1.00 95.75 93 THR A N 1
ATOM 727 C CA . THR A 1 93 ? 1.691 1.559 -0.177 1.00 95.75 93 THR A CA 1
ATOM 728 C C . THR A 1 93 ? 3.108 1.022 0.011 1.00 95.75 93 THR A C 1
ATOM 730 O O . THR A 1 93 ? 3.933 1.144 -0.894 1.00 95.75 93 THR A O 1
ATOM 733 N N . HIS A 1 94 ? 3.381 0.373 1.143 1.00 94.50 94 HIS A N 1
ATOM 734 C CA . HIS A 1 94 ? 4.668 -0.267 1.404 1.00 94.50 94 HIS A CA 1
ATOM 735 C C . HIS A 1 94 ? 4.982 -1.375 0.380 1.00 94.50 94 HIS A C 1
ATOM 737 O O . HIS A 1 94 ? 6.060 -1.390 -0.219 1.00 94.50 94 HIS A O 1
ATOM 743 N N . GLY A 1 95 ? 4.019 -2.262 0.103 1.00 91.69 95 GLY A N 1
ATOM 744 C CA . GLY A 1 95 ? 4.153 -3.297 -0.927 1.00 91.69 95 GLY A CA 1
ATOM 745 C C . GLY A 1 95 ? 4.399 -2.717 -2.325 1.00 91.69 95 GLY A C 1
ATOM 746 O O . GLY A 1 95 ? 5.293 -3.170 -3.035 1.00 91.69 95 GLY A O 1
ATOM 747 N N . LEU A 1 96 ? 3.683 -1.653 -2.700 1.00 92.12 96 LEU A N 1
ATOM 748 C CA . LEU A 1 96 ? 3.899 -0.939 -3.962 1.00 92.12 96 LEU A CA 1
ATOM 749 C C . LEU A 1 96 ? 5.306 -0.347 -4.059 1.00 92.12 96 LEU A C 1
ATOM 751 O O . LEU A 1 96 ? 5.932 -0.452 -5.112 1.00 92.12 96 LEU A O 1
ATOM 755 N N . CYS A 1 97 ? 5.822 0.242 -2.976 1.00 93.06 97 CYS A N 1
ATOM 756 C CA . CYS A 1 97 ? 7.196 0.737 -2.924 1.00 93.06 97 CYS A CA 1
ATOM 757 C C . CYS A 1 97 ? 8.207 -0.374 -3.246 1.00 93.06 97 CYS A C 1
ATOM 759 O O . CYS A 1 97 ? 9.141 -0.135 -4.013 1.00 93.06 97 CYS A O 1
ATOM 761 N N . HIS A 1 98 ? 8.001 -1.590 -2.737 1.00 90.56 98 HIS A N 1
ATOM 762 C CA . HIS A 1 98 ? 8.841 -2.735 -3.087 1.00 90.56 98 HIS A CA 1
ATOM 763 C C . HIS A 1 98 ? 8.753 -3.126 -4.562 1.00 90.56 98 HIS A C 1
ATOM 765 O O . HIS A 1 98 ? 9.793 -3.332 -5.192 1.00 90.56 98 HIS A O 1
ATOM 771 N N . LEU A 1 99 ? 7.545 -3.185 -5.128 1.00 87.12 99 LEU A N 1
ATOM 772 C CA . LEU A 1 99 ? 7.353 -3.559 -6.532 1.00 87.12 99 LEU A CA 1
ATOM 773 C C . LEU A 1 99 ? 7.975 -2.541 -7.502 1.00 87.12 99 LEU A C 1
ATOM 775 O O . LEU A 1 99 ? 8.545 -2.926 -8.518 1.00 87.12 99 LEU A O 1
ATOM 779 N N . ILE A 1 100 ? 7.957 -1.246 -7.163 1.00 88.62 100 ILE A N 1
ATOM 780 C CA . ILE A 1 100 ? 8.608 -0.193 -7.968 1.00 88.62 100 ILE A CA 1
ATOM 781 C C . ILE A 1 100 ? 10.110 -0.017 -7.651 1.00 88.62 100 ILE A C 1
ATOM 783 O O . ILE A 1 100 ? 10.737 0.923 -8.140 1.00 88.62 100 ILE A O 1
ATOM 787 N N . GLY A 1 101 ? 10.704 -0.912 -6.850 1.00 85.81 101 GLY A N 1
ATOM 788 C CA . GLY A 1 101 ? 12.155 -1.031 -6.674 1.00 85.81 101 GLY A CA 1
ATOM 789 C C . GLY A 1 101 ? 12.758 -0.372 -5.429 1.00 85.81 101 GLY A C 1
ATOM 790 O O . GLY A 1 101 ? 13.985 -0.380 -5.287 1.00 85.81 101 GLY A O 1
ATOM 791 N N . TYR A 1 102 ? 11.952 0.168 -4.509 1.00 89.44 102 TYR A N 1
ATOM 792 C CA . TYR A 1 102 ? 12.458 0.665 -3.225 1.00 89.44 102 TYR A CA 1
ATOM 793 C C . TYR A 1 102 ? 12.750 -0.489 -2.260 1.00 89.44 102 TYR A C 1
ATOM 795 O O . TYR A 1 102 ? 12.088 -1.529 -2.243 1.00 89.44 102 TYR A O 1
ATOM 803 N N . LYS A 1 103 ? 13.785 -0.296 -1.444 1.00 87.19 103 LYS A N 1
ATOM 804 C CA . LYS A 1 103 ? 14.241 -1.243 -0.423 1.00 87.19 103 LYS A CA 1
ATOM 805 C C . LYS A 1 103 ? 14.533 -0.485 0.864 1.00 87.19 103 LYS A C 1
ATOM 807 O O . LYS A 1 103 ? 14.704 0.727 0.839 1.00 87.19 103 LYS A O 1
ATOM 812 N N . HIS A 1 104 ? 14.639 -1.206 1.968 1.00 89.06 104 HIS A N 1
ATOM 813 C CA . HIS A 1 104 ? 14.936 -0.651 3.289 1.00 89.06 104 HIS A CA 1
ATOM 814 C C . HIS A 1 104 ? 15.955 -1.522 4.044 1.00 89.06 104 HIS A C 1
ATOM 816 O O . HIS A 1 104 ? 15.920 -1.627 5.262 1.00 89.06 104 HIS A O 1
ATOM 822 N N . ASP A 1 105 ? 16.863 -2.162 3.299 1.00 87.69 105 ASP A N 1
ATOM 823 C CA . ASP A 1 105 ? 17.927 -3.034 3.813 1.00 87.69 105 ASP A CA 1
ATOM 824 C C . ASP A 1 105 ? 19.177 -2.273 4.292 1.00 87.69 105 ASP A C 1
ATOM 826 O O . ASP A 1 105 ? 20.017 -2.844 4.982 1.00 87.69 105 ASP A O 1
ATOM 830 N N . THR A 1 106 ? 19.303 -0.989 3.944 1.00 89.62 106 THR A N 1
ATOM 831 C CA . THR A 1 106 ? 20.338 -0.075 4.456 1.00 89.62 106 THR A CA 1
ATOM 832 C C . THR A 1 106 ? 19.711 1.251 4.872 1.00 89.62 106 THR A C 1
ATOM 834 O O . THR A 1 106 ? 18.645 1.607 4.366 1.00 89.62 106 THR A O 1
ATOM 837 N N . ASP A 1 107 ? 20.383 2.024 5.725 1.00 90.19 107 ASP A N 1
ATOM 838 C CA . ASP A 1 107 ? 19.878 3.316 6.210 1.00 90.19 107 ASP A CA 1
ATOM 839 C C . ASP A 1 107 ? 19.585 4.307 5.074 1.00 90.19 107 ASP A C 1
ATOM 841 O O . ASP A 1 107 ? 18.581 5.022 5.096 1.00 90.19 107 ASP A O 1
ATOM 845 N N . GLU A 1 108 ? 20.437 4.361 4.046 1.00 90.44 108 GLU A N 1
ATOM 846 C CA . GLU A 1 108 ? 20.221 5.217 2.876 1.00 90.44 108 GLU A CA 1
ATOM 847 C C . GLU A 1 108 ? 18.977 4.797 2.096 1.00 90.44 108 GLU A C 1
ATOM 849 O O . GLU A 1 108 ? 18.184 5.648 1.685 1.00 90.44 108 GLU A O 1
ATOM 854 N N . ARG A 1 109 ? 18.793 3.490 1.893 1.00 87.75 109 ARG A N 1
ATOM 855 C CA . ARG A 1 109 ? 17.654 2.947 1.149 1.00 87.75 109 ARG A CA 1
ATOM 856 C C . ARG A 1 109 ? 16.362 3.090 1.944 1.00 87.75 109 ARG A C 1
ATOM 858 O O . ARG A 1 109 ? 15.366 3.542 1.389 1.00 87.75 109 ARG A O 1
ATOM 865 N N . LEU A 1 110 ? 16.409 2.858 3.255 1.00 91.44 110 LEU A N 1
ATOM 866 C CA . LEU A 1 110 ? 15.306 3.130 4.170 1.00 91.44 110 LEU A CA 1
ATOM 867 C C . LEU A 1 110 ? 14.872 4.597 4.087 1.00 91.44 110 LEU A C 1
ATOM 869 O O . LEU A 1 110 ? 13.687 4.864 3.931 1.00 91.44 110 LEU A O 1
ATOM 873 N N . LYS A 1 111 ? 15.807 5.557 4.117 1.00 92.19 111 LYS A N 1
ATOM 874 C CA . LYS A 1 111 ? 15.479 6.988 3.964 1.00 92.19 111 LYS A CA 1
ATOM 875 C C . LYS A 1 111 ? 14.772 7.277 2.639 1.00 92.19 111 LYS A C 1
ATOM 877 O O . LYS A 1 111 ? 13.834 8.073 2.608 1.00 92.19 111 LYS A O 1
ATOM 882 N N . GLN A 1 112 ? 15.213 6.646 1.550 1.00 92.25 112 GLN A N 1
ATOM 883 C CA . GLN A 1 112 ? 14.579 6.785 0.237 1.00 92.25 112 GLN A CA 1
ATOM 884 C C . GLN A 1 112 ? 13.169 6.185 0.220 1.00 92.25 112 GLN A C 1
ATOM 886 O O . GLN A 1 112 ? 12.246 6.835 -0.270 1.00 92.25 112 GLN A O 1
ATOM 891 N N . MET A 1 113 ? 12.996 4.984 0.777 1.00 94.19 113 MET A N 1
ATOM 892 C CA . MET A 1 113 ? 11.705 4.301 0.855 1.00 94.19 113 MET A CA 1
ATOM 893 C C . MET A 1 113 ? 10.724 5.054 1.751 1.00 94.19 113 MET A C 1
ATOM 895 O O . MET A 1 113 ? 9.613 5.334 1.320 1.00 94.19 113 MET A O 1
ATOM 899 N N . HIS A 1 114 ? 11.159 5.489 2.933 1.00 94.38 114 HIS A N 1
ATOM 900 C CA . HIS A 1 114 ? 10.357 6.296 3.850 1.00 94.38 114 HIS A CA 1
ATOM 901 C C . HIS A 1 114 ? 9.889 7.597 3.212 1.00 94.38 114 HIS A C 1
ATOM 903 O O . HIS A 1 114 ? 8.712 7.947 3.281 1.00 94.38 114 HIS A O 1
ATOM 909 N N . LYS A 1 115 ? 10.798 8.311 2.537 1.00 94.94 115 LYS A N 1
ATOM 910 C CA . LYS A 1 115 ? 10.426 9.515 1.793 1.00 94.94 115 LYS A CA 1
ATOM 911 C C . LYS A 1 115 ? 9.375 9.194 0.731 1.00 94.94 115 LYS A C 1
ATOM 913 O O . LYS A 1 115 ? 8.410 9.935 0.593 1.00 94.94 115 LYS A O 1
ATOM 918 N N . ARG A 1 116 ? 9.538 8.083 0.009 1.00 94.50 116 ARG A N 1
ATOM 919 C CA . ARG A 1 116 ? 8.590 7.688 -1.031 1.00 94.50 116 ARG A CA 1
ATOM 920 C C . ARG A 1 116 ? 7.217 7.328 -0.464 1.00 94.50 116 ARG A C 1
ATOM 922 O O . ARG A 1 116 ? 6.219 7.784 -1.012 1.00 94.50 116 ARG A O 1
ATOM 929 N N . GLU A 1 117 ? 7.165 6.553 0.614 1.00 95.50 117 GLU A N 1
ATOM 930 C CA . GLU A 1 117 ? 5.922 6.234 1.323 1.00 95.50 117 GLU A CA 1
ATOM 931 C C . GLU A 1 117 ? 5.224 7.506 1.805 1.00 95.50 117 GLU A C 1
ATOM 933 O O . GLU A 1 117 ? 4.023 7.662 1.596 1.00 95.50 117 GLU A O 1
ATOM 938 N N . LEU A 1 118 ? 5.982 8.445 2.380 1.00 95.75 118 LEU A N 1
ATOM 939 C CA . LEU A 1 118 ? 5.455 9.726 2.841 1.00 95.75 118 LEU A CA 1
ATOM 940 C C . LEU A 1 118 ? 4.872 10.551 1.693 1.00 95.75 118 LEU A C 1
ATOM 942 O O . LEU A 1 118 ? 3.772 11.081 1.831 1.00 95.75 118 LEU A O 1
ATOM 946 N N . ASP A 1 119 ? 5.576 10.641 0.563 1.00 95.69 119 ASP A N 1
ATOM 947 C CA . ASP A 1 119 ? 5.100 11.362 -0.619 1.00 95.69 119 ASP A CA 1
ATOM 948 C C . ASP A 1 119 ? 3.779 10.757 -1.131 1.00 95.69 119 ASP A C 1
ATOM 950 O O . ASP A 1 119 ? 2.826 11.485 -1.411 1.00 95.69 119 ASP A O 1
ATOM 954 N N . ILE A 1 120 ? 3.692 9.423 -1.208 1.00 95.25 120 ILE A N 1
ATOM 955 C CA . ILE A 1 120 ? 2.490 8.716 -1.676 1.00 95.25 120 ILE A CA 1
ATOM 956 C C . ILE A 1 120 ? 1.321 8.927 -0.710 1.00 95.25 120 ILE A C 1
ATOM 958 O O . ILE A 1 120 ? 0.230 9.307 -1.137 1.00 95.25 120 ILE A O 1
ATOM 962 N N . LEU A 1 121 ? 1.547 8.717 0.589 1.00 95.31 121 LEU A N 1
ATOM 963 C CA . LEU A 1 121 ? 0.507 8.856 1.606 1.00 95.31 121 LEU A CA 1
ATOM 964 C C . LEU A 1 121 ? 0.060 10.307 1.777 1.00 95.31 121 LEU A C 1
ATOM 966 O O . LEU A 1 121 ? -1.108 10.548 2.056 1.00 95.31 121 LEU A O 1
ATOM 970 N N . THR A 1 122 ? 0.938 11.284 1.547 1.00 96.06 122 THR A N 1
ATOM 971 C CA . THR A 1 122 ? 0.563 12.704 1.551 1.00 96.06 122 THR A CA 1
ATOM 972 C C . THR A 1 122 ? -0.464 13.005 0.462 1.00 96.06 122 THR A C 1
ATOM 974 O O . THR A 1 122 ? -1.464 13.670 0.729 1.00 96.06 122 THR A O 1
ATOM 977 N N . GLU A 1 123 ? -0.255 12.505 -0.756 1.00 95.06 123 GLU A N 1
ATOM 978 C CA . GLU A 1 123 ? -1.228 12.672 -1.841 1.00 95.06 123 GLU A CA 1
ATOM 979 C C . GLU A 1 123 ? -2.513 11.880 -1.580 1.00 95.06 123 GLU A C 1
ATOM 981 O O . GLU A 1 123 ? -3.609 12.396 -1.791 1.00 95.06 123 GLU A O 1
ATOM 986 N N . TYR A 1 124 ? -2.396 10.663 -1.048 1.00 94.50 124 TYR A N 1
ATOM 987 C CA . TYR A 1 124 ? -3.548 9.853 -0.658 1.00 94.50 124 TYR A CA 1
ATOM 988 C C . TYR A 1 124 ? -4.418 10.563 0.390 1.00 94.50 124 TYR A C 1
ATOM 990 O O . TYR A 1 124 ? -5.629 10.689 0.210 1.00 94.50 124 TYR A O 1
ATOM 998 N N . ASN A 1 125 ? -3.799 11.089 1.448 1.00 95.06 125 ASN A N 1
ATOM 999 C CA . ASN A 1 125 ? -4.463 11.804 2.536 1.00 95.06 125 ASN A CA 1
ATOM 1000 C C . ASN A 1 125 ? -5.226 13.034 2.024 1.00 95.06 125 ASN A C 1
ATOM 1002 O O . ASN A 1 125 ? -6.370 13.245 2.413 1.00 95.06 125 ASN A O 1
ATOM 1006 N N . LYS A 1 126 ? -4.648 13.800 1.086 1.00 93.56 126 LYS A N 1
ATOM 1007 C CA . LYS A 1 126 ? -5.329 14.948 0.455 1.00 93.56 126 LYS A CA 1
ATOM 1008 C C . LYS A 1 126 ? -6.595 14.550 -0.304 1.00 93.56 126 LYS A C 1
ATOM 1010 O O . LYS A 1 126 ? -7.545 15.323 -0.350 1.00 93.56 126 LYS A O 1
ATOM 1015 N N . LEU A 1 127 ? -6.587 13.381 -0.945 1.00 92.44 127 LEU A N 1
ATOM 1016 C CA . LEU A 1 127 ? -7.685 12.915 -1.797 1.00 92.44 127 LEU A CA 1
ATOM 1017 C C . LEU A 1 127 ? -8.788 12.197 -1.010 1.00 92.44 127 LEU A C 1
ATOM 1019 O O . LEU A 1 127 ? -9.900 12.064 -1.516 1.00 92.44 127 LEU A O 1
ATOM 1023 N N . THR A 1 128 ? -8.483 11.739 0.202 1.00 89.88 128 THR A N 1
ATOM 1024 C CA . THR A 1 128 ? -9.373 10.907 1.029 1.00 89.88 128 THR A CA 1
ATOM 1025 C C . THR A 1 128 ? -9.735 11.540 2.371 1.00 89.88 128 THR A C 1
ATOM 1027 O O . THR A 1 128 ? -10.454 10.918 3.145 1.00 89.88 128 THR A O 1
ATOM 1030 N N . ASP A 1 129 ? -9.230 12.745 2.660 1.00 90.25 129 ASP A N 1
ATOM 1031 C CA . ASP A 1 129 ? -9.346 13.427 3.961 1.00 90.25 129 ASP A CA 1
ATOM 1032 C C . ASP A 1 129 ? -8.874 12.551 5.143 1.00 90.25 129 ASP A C 1
ATOM 1034 O O . ASP A 1 129 ? -9.403 12.590 6.252 1.00 90.25 129 ASP A O 1
ATOM 1038 N N . SER A 1 130 ? -7.872 11.707 4.880 1.00 89.19 130 SER A N 1
ATOM 1039 C CA . SER A 1 130 ? -7.272 10.788 5.853 1.00 89.19 130 SER A CA 1
ATOM 1040 C C . SER A 1 130 ? -5.993 11.371 6.467 1.00 89.19 130 SER A C 1
ATOM 1042 O O . SER A 1 130 ? -5.432 12.345 5.970 1.00 89.19 130 SER A O 1
ATOM 1044 N N . ASN A 1 131 ? -5.491 10.761 7.545 1.00 91.56 131 ASN A N 1
ATOM 1045 C CA . ASN A 1 131 ? -4.239 11.162 8.202 1.00 91.56 131 ASN A CA 1
ATOM 1046 C C . ASN A 1 131 ? -3.316 9.957 8.446 1.00 91.56 131 ASN A C 1
ATOM 1048 O O . ASN A 1 131 ? -2.918 9.664 9.576 1.00 91.56 131 ASN A O 1
ATOM 1052 N N . LEU A 1 132 ? -3.023 9.220 7.376 1.00 91.56 132 LEU A N 1
ATOM 1053 C CA . LEU A 1 132 ? -2.186 8.023 7.415 1.00 91.56 132 LEU A CA 1
ATOM 1054 C C . LEU A 1 132 ? -0.695 8.378 7.421 1.00 91.56 132 LEU A C 1
ATOM 1056 O O . LEU A 1 132 ? -0.285 9.390 6.844 1.00 91.56 132 LEU A O 1
ATOM 1060 N N . ARG A 1 133 ? 0.120 7.524 8.051 1.00 90.69 133 ARG A N 1
ATOM 1061 C CA . ARG A 1 133 ? 1.581 7.674 8.150 1.00 90.69 133 ARG A CA 1
ATOM 1062 C C . ARG A 1 133 ? 2.310 6.478 7.520 1.00 90.69 133 ARG A C 1
ATOM 1064 O O . ARG A 1 133 ? 1.722 5.398 7.472 1.00 90.69 133 ARG A O 1
ATOM 1071 N N . PRO A 1 134 ? 3.555 6.665 7.037 1.00 91.81 134 PRO A N 1
ATOM 1072 C CA . PRO A 1 134 ? 4.389 5.583 6.509 1.00 91.81 134 PRO A CA 1
ATOM 1073 C C . PRO A 1 134 ? 4.543 4.404 7.472 1.00 91.81 134 PRO A C 1
ATOM 1075 O O . PRO A 1 134 ? 4.509 4.589 8.687 1.00 91.81 134 PRO A O 1
ATOM 1078 N N . MET A 1 135 ? 4.740 3.205 6.913 1.00 85.31 135 MET A N 1
ATOM 1079 C CA . MET A 1 135 ? 5.019 1.998 7.701 1.00 85.31 135 MET A CA 1
ATOM 1080 C C . MET A 1 135 ? 6.485 1.940 8.118 1.00 85.31 135 MET A C 1
ATOM 1082 O O . MET A 1 135 ? 6.824 1.424 9.180 1.00 85.31 135 MET A O 1
ATOM 1086 N N . THR A 1 136 ? 7.371 2.440 7.258 1.00 81.62 136 THR A N 1
ATOM 1087 C CA . THR A 1 136 ? 8.769 2.614 7.625 1.00 81.62 136 THR A CA 1
ATOM 1088 C C . THR A 1 136 ? 8.871 3.670 8.721 1.00 81.62 136 THR A C 1
ATOM 1090 O O . THR A 1 136 ? 8.276 4.742 8.637 1.00 81.62 136 THR A O 1
ATOM 1093 N N . ASN A 1 137 ? 9.637 3.377 9.767 1.00 74.12 137 ASN A N 1
ATOM 1094 C CA . ASN A 1 137 ? 9.939 4.375 10.780 1.00 74.12 137 ASN A CA 1
ATOM 1095 C C . ASN A 1 137 ? 10.965 5.355 10.202 1.00 74.12 137 ASN A C 1
ATOM 1097 O O . ASN A 1 137 ? 11.961 4.950 9.595 1.00 74.12 137 ASN A O 1
ATOM 1101 N N . GLY A 1 138 ? 10.724 6.655 10.370 1.00 56.94 138 GLY A N 1
ATOM 1102 C CA . GLY A 1 138 ? 11.690 7.674 9.974 1.00 56.94 138 GLY A CA 1
ATOM 1103 C C . GLY A 1 138 ? 13.029 7.484 10.707 1.00 56.94 138 GLY A C 1
ATOM 1104 O O . GLY A 1 138 ? 13.062 6.918 11.801 1.00 56.94 138 GLY A O 1
ATOM 1105 N N . PRO A 1 139 ? 14.146 8.009 10.172 1.00 53.00 139 PRO A N 1
ATOM 1106 C CA . PRO A 1 139 ? 15.486 7.816 10.742 1.00 53.00 139 PRO A CA 1
ATOM 1107 C C . PRO A 1 139 ? 15.669 8.331 12.186 1.00 53.00 139 PRO A C 1
ATOM 1109 O O . PRO A 1 139 ? 16.723 8.106 12.767 1.00 53.00 139 PRO A O 1
ATOM 1112 N N . ALA A 1 140 ? 14.678 9.017 12.768 1.00 49.00 140 ALA A N 1
ATOM 1113 C CA . ALA A 1 140 ? 14.688 9.485 14.155 1.00 49.00 140 ALA A CA 1
ATOM 1114 C C . ALA A 1 140 ? 14.120 8.469 15.172 1.00 49.00 140 ALA A C 1
ATOM 1116 O O . ALA A 1 140 ? 14.336 8.641 16.367 1.00 49.00 140 ALA A O 1
ATOM 1117 N N . GLU A 1 141 ? 13.426 7.412 14.731 1.00 47.25 141 GLU A N 1
ATOM 1118 C CA . GLU A 1 141 ? 12.835 6.392 15.621 1.00 47.25 141 GLU A CA 1
ATOM 1119 C C . GLU A 1 141 ? 13.621 5.069 15.654 1.00 47.25 141 GLU A C 1
ATOM 1121 O O . GLU A 1 141 ? 13.201 4.104 16.282 1.00 47.25 141 GLU A O 1
ATOM 1126 N N . MET A 1 142 ? 14.792 5.022 15.010 1.00 47.69 142 MET A N 1
ATOM 1127 C CA . MET A 1 142 ? 15.722 3.880 15.060 1.00 47.69 142 MET A CA 1
ATOM 1128 C C . MET A 1 142 ? 16.878 4.070 16.053 1.00 47.69 142 MET A C 1
ATOM 1130 O O . MET A 1 142 ? 17.785 3.245 16.122 1.00 47.69 142 MET A O 1
ATOM 1134 N N . SER A 1 143 ? 16.859 5.162 16.817 1.00 35.97 143 SER A N 1
ATOM 1135 C CA . SER A 1 143 ? 17.842 5.476 17.856 1.00 35.97 143 SER A CA 1
ATOM 1136 C C . SER A 1 143 ? 17.219 5.414 19.251 1.00 35.97 143 SER A C 1
ATOM 1138 O O . SER A 1 143 ? 17.291 6.391 19.997 1.00 35.97 143 SER A O 1
ATOM 1140 N N . ASN A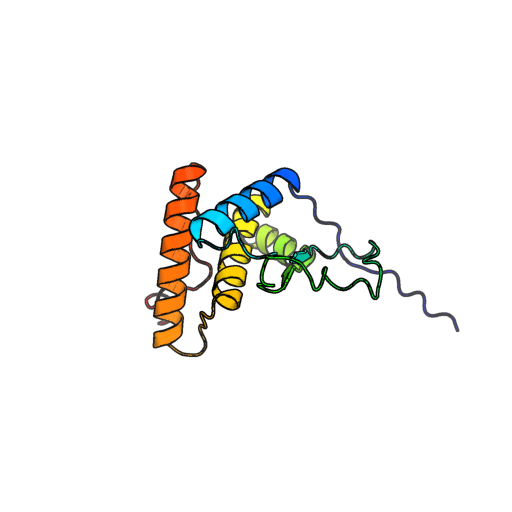 1 144 ? 16.586 4.285 19.583 1.00 34.31 144 ASN A N 1
ATOM 1141 C CA . ASN A 1 144 ? 16.220 3.942 20.956 1.00 34.31 144 ASN A CA 1
ATOM 1142 C C . ASN A 1 144 ? 16.398 2.443 21.208 1.00 34.31 144 ASN A C 1
ATOM 1144 O O . ASN A 1 144 ? 15.885 1.655 20.383 1.00 34.31 144 ASN A O 1
#

Organism: Patiria miniata (NCBI:txid46514)

pLDDT: mean 78.15, std 17.98, range [34.31, 96.06]

Sequence (144 aa):
MTLLLRNLQKSVTFDLPKLKADINLLRRIVRAERYDLGVICMQDSQSLAPGRLPDPWSDLADLGDIFLGMSYIQQQCEKDGTNVDDVLPVIVTHGLCHLIGYKHDTDERLKQMHKRELDILTEYNKLTDSNLRPMTNGPAEMSN

Secondary structure (DSSP, 8-state):
--------PPP----HHHHHHHHHHHHHHTT-TTEEEEEEE--SS----TT----TT-SSEEEEEEEE-HHHHHHHHHHHT--HHHHHHHHHHHHHHHHTT---SSHHHHHHHHHHHHHHHHHHHHHHT-----SSPPTTSS--

InterPro domains:
  IPR002036 Endoribonuclease YbeY [PF02130] (60-124)
  IPR002036 Endoribonuclease YbeY [TIGR00043] (61-125)
  IPR020549 Endoribonuclease YbeY, conserved site [PS01306] (94-104)
  IPR023091 Metalloprotease catalytic domain superfamily, predicted [G3DSA:3.40.390.30] (14-129)

Foldseek 3Di:
DDDDDDPDQDDDDDDPVLLVVLLCLLCVLVVQNLADEAEDEDDVDDDPPPPDDDDPPRSRHHLDYDYDPRSVLVVVCVVVVHDSSQCSSQSVLLVSLVSVPQDCPDLVSLQVSQVSSQSSVVSVCVVPVDDHHHPRDHPVVVPD